Protein AF-A0A9W6UEJ6-F1 (afdb_monomer)

Nearest PDB structures (foldseek):
  8pv3-assembly1_LR  TM=6.220E-01  e=6.316E+00  Thermochaetoides thermophila DSM 1495
  2fel-assembly1_B  TM=4.985E-01  e=8.757E+00  Agrobacterium tumefaciens
  2fen-assembly1_A  TM=4.969E-01  e=9.764E+00  Agrobacterium tumefaciens

Mean predicted aligned error: 10.29 Å

Solvent-accessible surface area (backbone atoms only — not comparable to full-atom 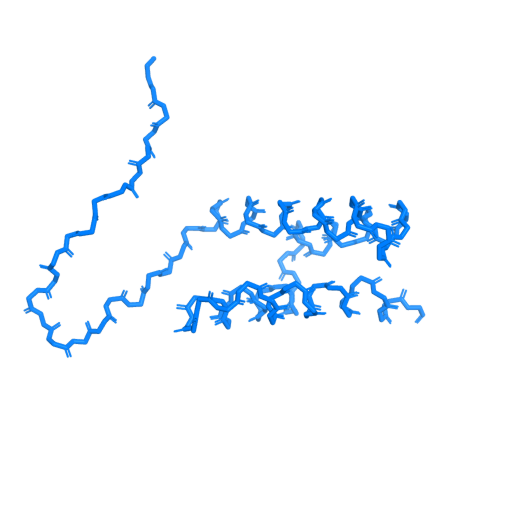values): 5547 Å² total; per-residue (Å²): 141,74,87,84,75,84,76,78,82,75,84,69,96,53,105,58,85,74,77,65,75,63,54,70,70,52,47,51,52,50,52,54,49,45,50,50,51,44,39,73,72,62,77,40,54,75,66,33,42,51,50,42,50,51,38,55,76,65,65,30,70,68,55,51,48,29,51,52,53,26,58,72,70,66,40,63,66,62,30,47,52,46,51,50,48,58,32,65,64,78,118

Radius of gyration: 14.78 Å; Cα contacts (8 Å, |Δi|>4): 66; chains: 1; bounding box: 44×32×36 Å

Sequence (91 aa):
MGVLVLLEGELGKDGLPKKRSLSQRARYALALKAASRIAADKLISAEEKARLKDLILSDDEKVVAALECYELDEDIEEMLDTLYRVAKVST

pLDDT: mean 75.37, std 17.99, range [37.06, 90.19]

Foldseek 3Di:
DDPPPPPPPPDDPDPDPPLCDDDLVRLLVLQLVLLVVCVVVVLDDPQLSVVLNVCSVVVPPQSVVLSSVCSVPVDSPSSSVSSSCVSVVPD

Organism: NCBI:txid2077276

Structure (mmCIF, N/CA/C/O backbone):
data_AF-A0A9W6UEJ6-F1
#
_entry.id   AF-A0A9W6UEJ6-F1
#
loop_
_atom_site.group_PDB
_atom_site.id
_atom_site.type_symbol
_atom_site.label_atom_id
_atom_site.label_alt_id
_atom_site.label_comp_id
_atom_site.label_asym_id
_atom_site.label_entity_id
_atom_site.label_seq_id
_atom_site.pdbx_PDB_ins_code
_atom_site.Cartn_x
_atom_site.Cartn_y
_atom_site.Cartn_z
_atom_site.occupancy
_atom_site.B_iso_or_equiv
_atom_site.auth_seq_id
_atom_site.auth_comp_id
_atom_site.auth_asym_id
_atom_site.auth_atom_id
_atom_site.pdbx_PDB_model_num
ATOM 1 N N . MET A 1 1 ? 26.798 -10.046 7.762 1.00 37.06 1 MET A N 1
ATOM 2 C CA . MET A 1 1 ? 26.838 -9.882 6.292 1.00 37.06 1 MET A CA 1
ATOM 3 C C . MET A 1 1 ? 25.665 -10.655 5.739 1.00 37.06 1 MET A C 1
ATOM 5 O O . MET A 1 1 ? 25.511 -11.792 6.135 1.00 37.06 1 MET A O 1
ATOM 9 N N . GLY A 1 2 ? 24.745 -10.162 4.938 1.00 42.59 2 GLY A N 1
ATOM 10 C CA . GLY A 1 2 ? 24.553 -8.939 4.174 1.00 42.59 2 GLY A CA 1
ATOM 11 C C . GLY A 1 2 ? 23.292 -9.269 3.368 1.00 42.59 2 GLY A C 1
ATOM 12 O O . GLY A 1 2 ? 23.150 -10.402 2.912 1.00 42.59 2 GLY A O 1
ATOM 13 N N . VAL A 1 3 ? 22.324 -8.358 3.333 1.00 40.03 3 VAL A N 1
ATOM 14 C CA . VAL A 1 3 ? 21.013 -8.555 2.698 1.00 40.03 3 VAL A CA 1
ATOM 15 C C . VAL A 1 3 ? 21.214 -9.082 1.276 1.00 40.03 3 VAL A C 1
ATOM 17 O O . VAL A 1 3 ? 21.865 -8.422 0.471 1.00 40.03 3 VAL A O 1
ATOM 20 N N . LEU A 1 4 ? 20.692 -10.277 0.985 1.00 38.47 4 LEU A N 1
ATOM 21 C CA . LEU A 1 4 ? 20.751 -10.877 -0.344 1.00 38.47 4 LEU A CA 1
ATOM 22 C C . LEU A 1 4 ? 19.774 -10.108 -1.242 1.00 38.47 4 LEU A C 1
ATOM 24 O O . LEU A 1 4 ? 18.586 -10.416 -1.328 1.00 38.47 4 LEU A O 1
ATOM 28 N N . VAL A 1 5 ? 20.275 -9.032 -1.839 1.00 47.47 5 VAL A N 1
ATOM 29 C CA . VAL A 1 5 ? 19.626 -8.323 -2.936 1.00 47.47 5 VAL A CA 1
ATOM 30 C C . VAL A 1 5 ? 19.719 -9.263 -4.141 1.00 47.47 5 VAL A C 1
ATOM 32 O O . VAL A 1 5 ? 20.740 -9.293 -4.821 1.00 47.47 5 VAL A O 1
ATOM 35 N N . LEU A 1 6 ? 18.708 -10.109 -4.366 1.00 43.38 6 LEU A N 1
ATOM 36 C CA . LEU A 1 6 ? 18.618 -10.889 -5.605 1.00 43.38 6 LEU A CA 1
ATOM 37 C C . LEU A 1 6 ? 18.252 -9.936 -6.747 1.00 43.38 6 LEU A C 1
ATOM 39 O O . LEU A 1 6 ? 17.083 -9.753 -7.079 1.00 43.38 6 LEU A O 1
ATOM 43 N N . LEU A 1 7 ? 19.280 -9.321 -7.326 1.00 50.94 7 LEU A N 1
ATOM 44 C CA . LEU A 1 7 ? 19.219 -8.594 -8.593 1.00 50.94 7 LEU A CA 1
ATOM 45 C C . LEU A 1 7 ? 19.798 -9.431 -9.746 1.00 50.94 7 LEU A C 1
ATOM 47 O O . LEU A 1 7 ? 20.137 -8.891 -10.786 1.00 50.94 7 LEU A O 1
ATOM 51 N N . GLU A 1 8 ? 19.876 -10.754 -9.607 1.00 42.66 8 GLU A N 1
ATOM 52 C CA . GLU A 1 8 ? 20.321 -11.617 -10.704 1.00 42.66 8 GLU A CA 1
ATOM 53 C C . GLU A 1 8 ? 19.126 -11.968 -11.595 1.00 42.66 8 GLU A C 1
ATOM 55 O O . GLU A 1 8 ? 18.385 -12.930 -11.373 1.00 42.66 8 GLU A O 1
ATOM 60 N N . GLY A 1 9 ? 18.914 -11.117 -12.599 1.00 43.94 9 GLY A N 1
ATOM 61 C CA . GLY A 1 9 ? 18.126 -11.438 -13.781 1.00 43.94 9 GLY A CA 1
ATOM 62 C C . GLY A 1 9 ? 18.866 -12.464 -14.633 1.00 43.94 9 GLY A C 1
ATOM 63 O O . GLY A 1 9 ? 19.472 -12.115 -15.638 1.00 43.94 9 GLY A O 1
ATOM 64 N N . GLU A 1 10 ? 18.816 -13.729 -14.224 1.00 41.38 10 GLU A N 1
ATOM 65 C CA . GLU A 1 10 ? 19.296 -14.853 -15.028 1.00 41.38 10 GLU A CA 1
ATOM 66 C C . GLU A 1 10 ? 18.373 -15.049 -16.243 1.00 41.38 10 GLU A C 1
ATOM 68 O O . GLU A 1 10 ? 17.200 -15.421 -16.108 1.00 41.38 10 GLU A O 1
ATOM 73 N N . LEU A 1 11 ? 18.929 -14.788 -17.432 1.00 42.25 11 LEU A N 1
ATOM 74 C CA . LEU A 1 11 ? 18.351 -15.051 -18.750 1.00 42.25 11 LEU A CA 1
ATOM 75 C C . LEU A 1 11 ? 17.999 -16.541 -18.890 1.00 42.25 11 LEU A C 1
ATOM 77 O O . LEU A 1 11 ? 18.834 -17.393 -19.198 1.00 42.25 11 LEU A O 1
ATOM 81 N N . GLY A 1 12 ? 16.720 -16.846 -18.670 1.00 40.94 12 GLY A N 1
ATOM 82 C CA . GLY A 1 12 ? 16.121 -18.135 -18.980 1.00 40.94 12 GLY A CA 1
ATOM 83 C C . GLY A 1 12 ? 16.039 -18.335 -20.491 1.00 40.94 12 GLY A C 1
ATOM 84 O O . GLY A 1 12 ? 15.372 -17.593 -21.202 1.00 40.94 12 GLY A O 1
ATOM 85 N N . LYS A 1 13 ? 16.735 -19.361 -20.961 1.00 47.09 13 LYS A N 1
ATOM 86 C CA . LYS A 1 13 ? 16.799 -19.868 -22.334 1.00 47.09 13 LYS A CA 1
ATOM 87 C C . LYS A 1 13 ? 15.527 -20.628 -22.742 1.00 47.09 13 LYS A C 1
ATOM 89 O O . LYS A 1 13 ? 15.612 -21.761 -23.169 1.00 47.09 13 LYS A O 1
ATOM 94 N N . ASP A 1 14 ? 14.371 -19.996 -22.615 1.00 43.81 14 ASP A N 1
ATOM 95 C CA . ASP A 1 14 ? 13.095 -20.435 -23.184 1.00 43.81 14 ASP A CA 1
ATOM 96 C C . ASP A 1 14 ? 12.284 -19.154 -23.381 1.00 43.81 14 ASP A C 1
ATOM 98 O O . ASP A 1 14 ? 12.140 -18.381 -22.440 1.00 43.81 14 ASP A O 1
ATOM 102 N N . GLY A 1 15 ? 11.834 -18.867 -24.603 1.00 46.31 15 GLY A N 1
ATOM 103 C CA . GLY A 1 15 ? 11.259 -17.579 -25.022 1.00 46.31 15 GLY A CA 1
ATOM 104 C C . GLY A 1 15 ? 9.902 -17.199 -24.409 1.00 46.31 15 GLY A C 1
ATOM 105 O O . GLY A 1 15 ? 9.056 -16.666 -25.121 1.00 46.31 15 GLY A O 1
ATOM 106 N N . LEU A 1 16 ? 9.682 -17.450 -23.118 1.00 45.22 16 LEU A N 1
ATOM 107 C CA . LEU A 1 16 ? 8.600 -16.892 -22.312 1.00 45.22 16 LEU A CA 1
ATOM 108 C C . LEU A 1 16 ? 9.207 -16.070 -21.160 1.00 45.22 16 LEU A C 1
ATOM 110 O O . LEU A 1 16 ? 10.096 -16.574 -20.467 1.00 45.22 16 LEU A O 1
ATOM 114 N N . PRO A 1 1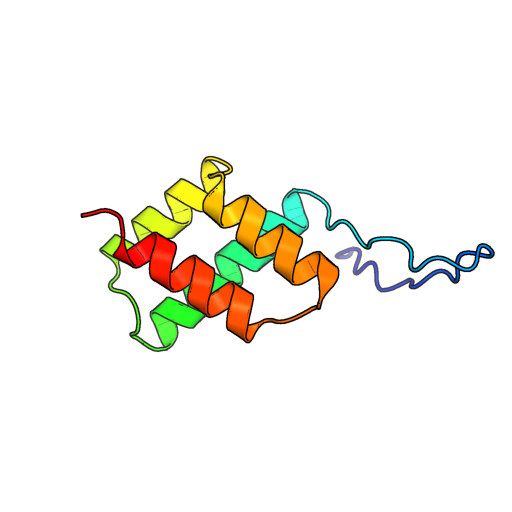7 ? 8.728 -14.839 -20.896 1.00 43.44 17 PRO A N 1
ATOM 115 C CA . PRO A 1 17 ? 9.157 -14.082 -19.728 1.00 43.44 17 PRO A CA 1
ATOM 116 C C . PRO A 1 17 ? 8.867 -14.917 -18.480 1.00 43.44 17 PRO A C 1
ATOM 118 O O . PRO A 1 17 ? 7.729 -15.307 -18.212 1.00 43.44 17 PRO A O 1
ATOM 121 N N . LYS A 1 18 ? 9.927 -15.253 -17.743 1.00 44.84 18 LYS A N 1
ATOM 122 C CA . LYS A 1 18 ? 9.863 -15.987 -16.482 1.00 44.84 18 LYS A CA 1
ATOM 123 C C . LYS A 1 18 ? 9.025 -15.142 -15.528 1.00 44.84 18 LYS A C 1
ATOM 125 O O . LYS A 1 18 ? 9.551 -14.176 -14.981 1.00 44.84 18 LYS A O 1
ATOM 130 N N . LYS A 1 19 ? 7.728 -15.468 -15.402 1.00 48.31 19 LYS A N 1
ATOM 131 C CA . LYS A 1 19 ? 6.782 -14.810 -14.489 1.00 48.31 19 LYS A CA 1
ATOM 132 C C . LYS A 1 19 ? 7.484 -14.672 -13.152 1.00 48.31 19 LYS A C 1
ATOM 134 O O . LYS A 1 19 ? 7.807 -15.668 -12.502 1.00 48.31 19 LYS A O 1
ATOM 139 N N . ARG A 1 20 ? 7.853 -13.441 -12.824 1.00 53.53 20 ARG A N 1
ATOM 140 C CA . ARG A 1 20 ? 8.799 -13.130 -11.763 1.00 53.53 20 ARG A CA 1
ATOM 141 C C . ARG A 1 20 ? 8.010 -13.111 -10.462 1.00 53.53 20 ARG A C 1
ATOM 143 O O . ARG A 1 20 ? 7.860 -12.067 -9.849 1.00 53.53 20 ARG A O 1
ATOM 150 N N . SER A 1 21 ? 7.450 -14.264 -10.088 1.00 57.00 21 SER A N 1
ATOM 151 C CA . SER A 1 21 ? 6.663 -14.405 -8.870 1.00 57.00 21 SER A CA 1
ATOM 152 C C . SER A 1 21 ? 7.559 -14.066 -7.687 1.00 57.00 21 SER A C 1
ATOM 154 O O . SER A 1 21 ? 8.517 -14.776 -7.366 1.00 57.00 21 SER A O 1
ATOM 156 N N . LEU A 1 22 ? 7.275 -12.928 -7.075 1.00 66.31 22 LEU A N 1
ATOM 157 C CA . LEU A 1 22 ? 7.893 -12.463 -5.859 1.00 66.31 22 LEU A CA 1
ATOM 158 C C . LEU A 1 22 ? 7.626 -13.509 -4.780 1.00 66.31 22 LEU A C 1
ATOM 160 O O . LEU A 1 22 ? 6.507 -13.989 -4.602 1.00 66.31 22 LEU A O 1
ATOM 164 N N . SER A 1 23 ? 8.659 -13.859 -4.014 1.00 78.06 23 SER A N 1
ATOM 165 C CA . SER A 1 23 ? 8.454 -14.667 -2.814 1.00 78.06 23 SER A CA 1
ATOM 166 C C . SER A 1 23 ? 7.415 -13.997 -1.918 1.00 78.06 23 SER A C 1
ATOM 168 O O . SER A 1 23 ? 7.373 -12.768 -1.841 1.00 78.06 23 SER A O 1
ATOM 170 N N . GLN A 1 24 ? 6.643 -14.787 -1.173 1.00 75.06 24 GLN A N 1
ATOM 171 C CA . GLN A 1 24 ? 5.613 -14.284 -0.261 1.00 75.06 24 GLN A CA 1
ATOM 172 C C . GLN A 1 24 ? 6.142 -13.119 0.600 1.00 75.06 24 GLN A C 1
ATOM 174 O O . GLN A 1 24 ? 5.559 -12.042 0.638 1.00 75.06 24 GLN A O 1
ATOM 179 N N . ARG A 1 25 ? 7.358 -13.240 1.148 1.00 77.12 25 ARG A N 1
ATOM 180 C CA . ARG A 1 25 ? 8.024 -12.160 1.900 1.00 77.12 25 ARG A CA 1
ATOM 181 C C . ARG A 1 25 ? 8.224 -10.850 1.116 1.00 77.12 25 ARG A C 1
ATOM 183 O O . ARG A 1 25 ? 8.112 -9.774 1.699 1.00 77.12 25 ARG A O 1
ATOM 190 N N . ALA A 1 26 ? 8.558 -10.925 -0.169 1.00 82.00 26 ALA A N 1
ATOM 191 C CA . ALA A 1 26 ? 8.736 -9.756 -1.026 1.00 82.00 26 ALA A CA 1
ATOM 192 C C . ALA A 1 26 ? 7.390 -9.097 -1.359 1.00 82.00 26 ALA A C 1
ATOM 194 O O . ALA A 1 26 ? 7.290 -7.875 -1.272 1.00 82.00 26 ALA A O 1
ATOM 195 N N . ARG A 1 27 ? 6.350 -9.899 -1.622 1.00 82.31 27 ARG A N 1
ATOM 196 C CA . ARG A 1 27 ? 4.960 -9.438 -1.785 1.00 82.31 27 ARG A CA 1
ATOM 197 C C . ARG A 1 27 ? 4.478 -8.657 -0.560 1.00 82.31 27 ARG A C 1
ATOM 199 O O . ARG A 1 27 ? 4.057 -7.509 -0.677 1.00 82.31 27 ARG A O 1
ATOM 206 N N . TYR A 1 28 ? 4.684 -9.222 0.628 1.00 83.06 28 TYR A N 1
ATOM 207 C CA . TYR A 1 28 ? 4.403 -8.568 1.907 1.00 83.06 28 TYR A CA 1
ATOM 208 C C . TYR A 1 28 ? 5.137 -7.233 2.076 1.00 83.06 28 TYR A C 1
ATOM 210 O O . TYR A 1 28 ? 4.538 -6.218 2.438 1.00 83.06 28 TYR A O 1
ATOM 218 N N . ALA A 1 29 ? 6.445 -7.215 1.813 1.00 87.00 29 ALA A N 1
ATOM 219 C CA . ALA A 1 29 ? 7.246 -6.001 1.929 1.00 87.00 29 ALA A CA 1
ATOM 220 C C . ALA A 1 29 ? 6.782 -4.912 0.948 1.00 87.00 29 ALA A C 1
ATOM 222 O O . ALA A 1 29 ? 6.727 -3.736 1.318 1.00 87.00 29 ALA A O 1
ATOM 223 N N . LEU A 1 30 ? 6.424 -5.304 -0.277 1.00 86.25 30 LEU A N 1
ATOM 224 C CA . LEU A 1 30 ? 5.916 -4.404 -1.304 1.00 86.25 30 LEU A CA 1
ATOM 225 C C . LEU A 1 30 ? 4.578 -3.791 -0.885 1.00 86.25 30 LEU A C 1
ATOM 227 O O . LEU A 1 30 ? 4.457 -2.566 -0.861 1.00 86.25 30 LEU A O 1
ATOM 231 N N . ALA A 1 31 ? 3.622 -4.613 -0.451 1.00 86.75 31 ALA A N 1
ATOM 232 C CA . ALA A 1 31 ? 2.311 -4.147 -0.011 1.00 86.75 31 ALA A CA 1
ATOM 233 C C . ALA A 1 31 ? 2.402 -3.220 1.216 1.00 86.75 31 ALA A C 1
ATOM 235 O O . ALA A 1 31 ? 1.760 -2.172 1.266 1.00 86.75 31 ALA A O 1
ATOM 236 N N . LEU A 1 32 ? 3.269 -3.530 2.187 1.00 88.12 32 LEU A N 1
ATOM 237 C CA . LEU A 1 32 ? 3.504 -2.664 3.353 1.00 88.12 32 LEU A CA 1
ATOM 238 C C . LEU A 1 32 ? 4.132 -1.316 2.973 1.00 88.12 32 LEU A C 1
ATOM 240 O O . LEU A 1 32 ? 3.808 -0.276 3.568 1.00 88.12 32 LEU A O 1
ATOM 244 N N . LYS A 1 33 ? 5.038 -1.324 1.990 1.00 88.81 33 LYS A N 1
ATOM 245 C CA . LYS A 1 33 ? 5.650 -0.109 1.447 1.00 88.81 33 LYS A CA 1
ATOM 246 C C . LYS A 1 33 ? 4.609 0.732 0.707 1.00 88.81 33 LYS A C 1
ATOM 248 O O . LYS A 1 33 ? 4.544 1.937 0.948 1.00 88.81 33 LYS A O 1
ATOM 253 N N . ALA A 1 34 ? 3.759 0.098 -0.097 1.00 87.38 34 ALA A N 1
ATOM 254 C CA . ALA A 1 34 ? 2.637 0.725 -0.788 1.00 87.38 34 ALA A CA 1
ATOM 255 C C . ALA A 1 34 ? 1.639 1.351 0.201 1.00 87.38 34 ALA A C 1
ATOM 257 O O . ALA A 1 34 ? 1.388 2.551 0.143 1.00 87.38 34 ALA A O 1
ATOM 258 N N . ALA A 1 35 ? 1.188 0.605 1.211 1.00 86.94 35 ALA A N 1
ATOM 259 C CA . ALA A 1 35 ? 0.317 1.117 2.272 1.00 86.94 35 ALA A CA 1
ATOM 260 C C . ALA A 1 35 ? 0.925 2.327 3.006 1.00 86.94 35 ALA A C 1
ATOM 262 O O . ALA A 1 35 ? 0.233 3.278 3.374 1.00 86.94 35 ALA A O 1
ATOM 263 N N . SER A 1 36 ? 2.243 2.316 3.223 1.00 86.31 36 SER A N 1
ATOM 264 C CA . SER A 1 36 ? 2.943 3.453 3.827 1.00 86.31 36 SER A CA 1
ATOM 265 C C . SER A 1 36 ? 3.020 4.660 2.894 1.00 86.31 36 SER A C 1
ATOM 267 O O . SER A 1 36 ? 2.902 5.780 3.383 1.00 86.31 36 SER A O 1
ATOM 269 N N . ARG A 1 37 ? 3.173 4.443 1.583 1.00 87.00 37 ARG A N 1
ATOM 270 C CA . ARG A 1 37 ? 3.161 5.492 0.556 1.00 87.00 37 ARG A CA 1
ATOM 271 C C . ARG A 1 37 ? 1.792 6.166 0.471 1.00 87.00 37 ARG A C 1
ATOM 273 O O . ARG A 1 37 ? 1.734 7.382 0.593 1.00 87.00 37 ARG A O 1
ATOM 280 N N . ILE A 1 38 ? 0.717 5.384 0.367 1.00 86.50 38 ILE A N 1
ATOM 281 C CA . ILE A 1 38 ? -0.670 5.880 0.297 1.00 86.50 38 ILE A CA 1
ATOM 282 C C . ILE A 1 38 ? -1.010 6.705 1.551 1.00 86.50 38 ILE A C 1
ATOM 284 O O . ILE A 1 38 ? -1.586 7.787 1.467 1.00 86.50 38 ILE A O 1
ATOM 288 N N . ALA A 1 39 ? -0.594 6.237 2.732 1.00 84.88 39 ALA A N 1
ATOM 289 C CA . ALA A 1 39 ? -0.789 6.979 3.976 1.00 84.88 39 ALA A CA 1
ATOM 290 C C . ALA A 1 39 ? 0.059 8.261 4.062 1.00 84.88 39 ALA A C 1
ATOM 292 O O . ALA A 1 39 ? -0.395 9.258 4.617 1.00 84.88 39 ALA A O 1
ATOM 293 N N . ALA A 1 40 ? 1.291 8.247 3.539 1.00 85.44 40 ALA A N 1
ATOM 294 C CA . ALA A 1 40 ? 2.150 9.433 3.500 1.00 85.44 40 ALA A CA 1
ATOM 295 C C . ALA A 1 40 ? 1.573 10.524 2.589 1.00 85.44 40 ALA A C 1
ATOM 297 O O .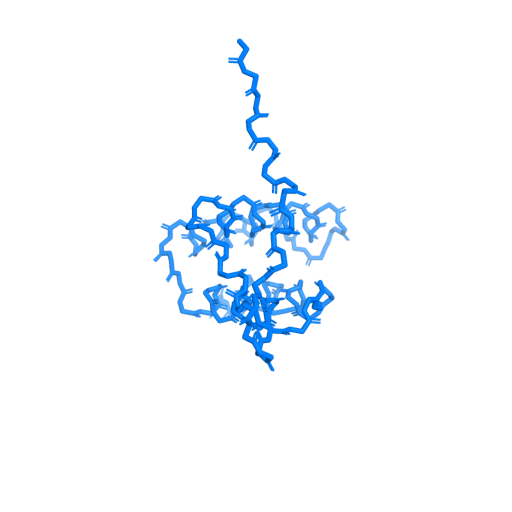 ALA A 1 40 ? 1.681 11.705 2.906 1.00 85.44 40 ALA A O 1
ATOM 298 N N . ASP A 1 41 ? 0.900 10.113 1.517 1.00 84.50 41 ASP A N 1
ATOM 299 C CA . ASP A 1 41 ? 0.189 10.992 0.589 1.00 84.50 41 ASP A CA 1
ATOM 300 C C . ASP A 1 41 ? -1.144 11.522 1.166 1.00 84.50 41 ASP A C 1
ATOM 302 O O . ASP A 1 41 ? -1.859 12.286 0.530 1.00 84.50 41 ASP A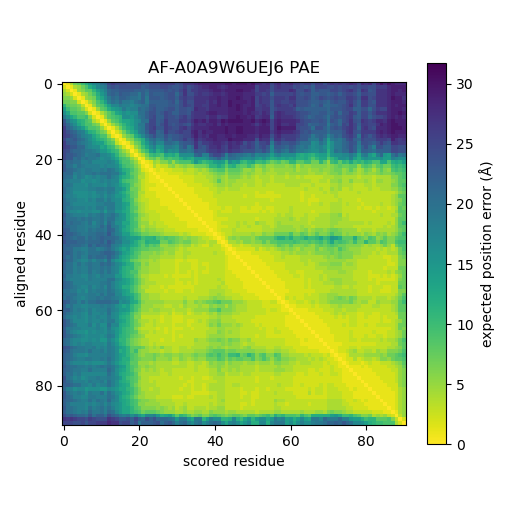 O 1
ATOM 306 N N . LYS A 1 42 ? -1.481 11.147 2.413 1.00 79.12 42 LYS A N 1
ATOM 307 C CA . LYS A 1 42 ? -2.747 11.462 3.100 1.00 79.12 42 LYS A CA 1
ATOM 308 C C . LYS A 1 42 ? -4.001 10.986 2.357 1.00 79.12 42 LYS A C 1
ATOM 310 O O . LYS A 1 42 ? -5.096 11.468 2.637 1.00 79.12 42 LYS A O 1
ATOM 315 N N . LEU A 1 43 ? -3.860 10.001 1.470 1.00 80.69 43 LEU A N 1
ATOM 316 C CA . LEU A 1 43 ? -4.988 9.375 0.779 1.00 80.69 43 LEU A CA 1
ATOM 317 C C . LEU A 1 43 ? -5.837 8.542 1.756 1.00 80.69 43 LEU A C 1
ATOM 319 O O . LEU A 1 43 ? -7.066 8.514 1.665 1.00 80.69 43 LEU A O 1
ATOM 323 N N . ILE A 1 44 ? -5.189 7.903 2.736 1.00 85.06 44 ILE A N 1
ATOM 324 C CA . ILE A 1 44 ? -5.848 7.090 3.767 1.00 85.06 44 ILE A CA 1
ATOM 325 C C . ILE A 1 44 ? -5.521 7.568 5.183 1.00 85.06 44 ILE A C 1
ATOM 327 O O . ILE A 1 44 ? -4.403 8.005 5.471 1.00 85.06 44 ILE A O 1
ATOM 331 N N . SER A 1 45 ? -6.491 7.434 6.086 1.00 87.75 45 SER A N 1
ATOM 332 C CA . SER A 1 45 ? -6.328 7.695 7.520 1.00 87.75 45 SER A CA 1
ATOM 333 C C . SER A 1 45 ? -5.515 6.600 8.221 1.00 87.75 45 SER A C 1
ATOM 335 O O . SER A 1 45 ? -5.302 5.508 7.691 1.00 87.75 45 SER A O 1
ATOM 337 N N . ALA A 1 46 ? -5.073 6.862 9.455 1.00 85.88 46 ALA A N 1
ATOM 338 C CA . ALA A 1 46 ? -4.327 5.882 10.249 1.00 85.88 46 ALA A CA 1
ATOM 339 C C . ALA A 1 46 ? -5.114 4.575 10.476 1.00 85.88 46 ALA A C 1
ATOM 341 O O . ALA A 1 46 ? -4.524 3.496 10.428 1.00 85.88 46 ALA A O 1
ATOM 342 N N . GLU A 1 47 ? -6.435 4.666 10.659 1.00 86.88 47 GLU A N 1
ATOM 343 C CA . GLU A 1 47 ? -7.324 3.505 10.794 1.00 86.88 47 GLU A CA 1
ATOM 344 C C . GLU A 1 47 ? -7.407 2.685 9.501 1.00 86.88 47 GLU A C 1
ATOM 346 O O . GLU A 1 47 ? -7.241 1.469 9.528 1.00 86.88 47 GLU A O 1
ATOM 351 N N . GLU A 1 48 ? -7.583 3.345 8.355 1.00 88.44 48 GLU A N 1
ATOM 352 C CA . GLU A 1 48 ? -7.583 2.700 7.034 1.00 88.44 48 GLU A CA 1
ATOM 353 C C . GLU A 1 48 ? -6.239 2.022 6.747 1.00 88.44 48 GLU A C 1
ATOM 355 O O . GLU A 1 48 ? -6.194 0.893 6.265 1.00 88.44 48 GLU A O 1
ATOM 360 N N . LYS A 1 49 ? -5.126 2.667 7.117 1.00 87.25 49 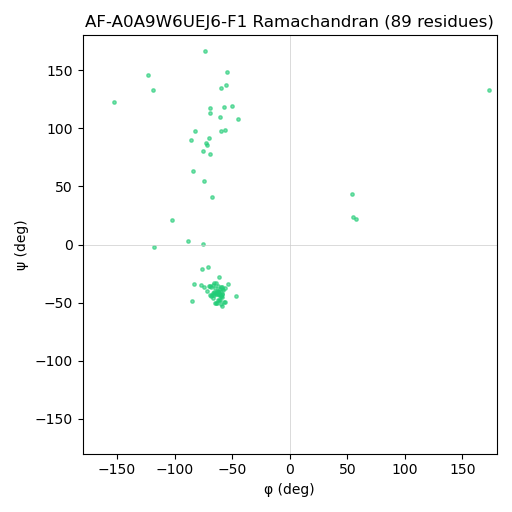LYS A N 1
ATOM 361 C CA . LYS A 1 49 ? -3.788 2.073 7.018 1.00 87.25 49 LYS A CA 1
ATOM 362 C C . LYS A 1 49 ? -3.649 0.830 7.898 1.00 87.25 49 LYS A C 1
ATOM 364 O O . LYS A 1 49 ? -3.020 -0.137 7.474 1.00 87.25 49 LYS A O 1
ATOM 369 N N . ALA A 1 50 ? -4.168 0.864 9.126 1.00 88.88 50 ALA A N 1
ATOM 370 C CA . ALA A 1 50 ? -4.124 -0.281 10.032 1.00 88.88 50 ALA A CA 1
ATOM 371 C C . ALA A 1 50 ? -4.933 -1.458 9.473 1.00 88.88 50 ALA A C 1
ATOM 373 O O . ALA A 1 50 ? -4.424 -2.574 9.452 1.00 88.88 50 ALA A O 1
ATOM 374 N N . ARG A 1 51 ? -6.123 -1.193 8.921 1.00 86.88 51 ARG A N 1
ATOM 375 C CA . ARG A 1 51 ? -6.930 -2.206 8.226 1.00 86.88 51 ARG A CA 1
ATOM 376 C C . ARG A 1 51 ? -6.217 -2.776 7.010 1.00 86.88 51 ARG A C 1
ATOM 378 O O . ARG A 1 51 ? -6.113 -3.986 6.887 1.00 86.88 51 ARG A O 1
ATOM 385 N N . LEU A 1 52 ? -5.653 -1.925 6.153 1.00 88.00 52 LEU A N 1
ATOM 386 C CA . LEU A 1 52 ? -4.906 -2.386 4.983 1.00 88.00 52 LEU A CA 1
ATOM 387 C C . LEU A 1 52 ? -3.729 -3.283 5.387 1.00 88.00 52 LEU A C 1
ATOM 389 O O . LEU A 1 52 ? -3.471 -4.285 4.733 1.00 88.00 52 LEU A O 1
ATOM 393 N N . LYS A 1 53 ? -3.035 -2.968 6.488 1.00 89.31 53 LYS A N 1
ATOM 394 C CA . LYS A 1 53 ? -1.999 -3.852 7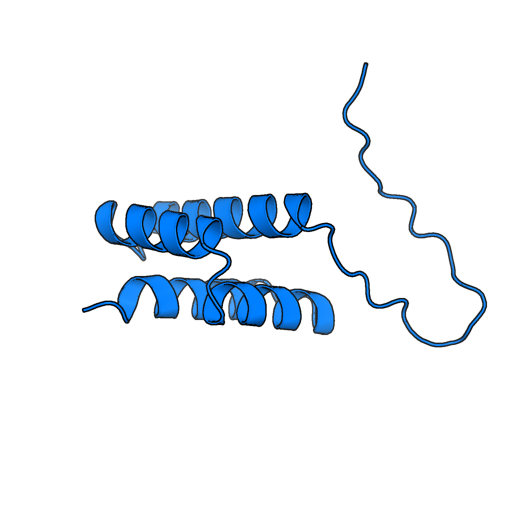.042 1.00 89.31 53 LYS A CA 1
ATOM 395 C C . LYS A 1 53 ? -2.550 -5.201 7.492 1.00 89.31 53 LYS A C 1
ATOM 397 O O . LYS A 1 53 ? -1.883 -6.201 7.262 1.00 89.31 53 LYS A O 1
ATOM 402 N N . ASP A 1 54 ? -3.709 -5.224 8.135 1.00 89.62 54 ASP A N 1
ATOM 403 C CA . ASP A 1 54 ? -4.349 -6.461 8.590 1.00 89.62 54 ASP A CA 1
ATOM 404 C C . ASP A 1 54 ? -4.764 -7.352 7.410 1.00 89.62 54 ASP A C 1
ATOM 406 O O . ASP A 1 54 ? -4.481 -8.547 7.403 1.00 89.62 54 ASP A O 1
ATOM 410 N N . LEU A 1 55 ? -5.306 -6.742 6.350 1.00 88.50 55 LEU A N 1
ATOM 411 C CA . LEU A 1 55 ? -5.629 -7.415 5.087 1.00 88.50 55 LEU A CA 1
ATOM 412 C C . LEU A 1 55 ? -4.381 -7.961 4.395 1.00 88.50 55 LEU A C 1
ATOM 414 O O . LEU A 1 55 ? -4.393 -9.079 3.890 1.00 88.50 55 LEU A O 1
ATOM 418 N N . ILE A 1 56 ? -3.280 -7.202 4.421 1.00 88.31 56 ILE A N 1
ATOM 419 C CA . ILE A 1 56 ? -1.987 -7.690 3.942 1.00 88.31 56 ILE A CA 1
ATOM 420 C C . ILE A 1 56 ? -1.583 -8.932 4.744 1.00 88.31 56 ILE A C 1
ATOM 422 O O . ILE A 1 56 ? -1.312 -9.955 4.134 1.00 88.31 56 ILE A O 1
ATOM 426 N N . LEU A 1 57 ? -1.578 -8.858 6.083 1.00 86.06 57 LEU A N 1
ATOM 427 C CA . LEU A 1 57 ? -1.210 -9.961 6.991 1.00 86.06 57 LEU A CA 1
ATOM 428 C C . LEU A 1 57 ? -2.112 -11.196 6.876 1.00 86.06 57 LEU A C 1
ATOM 430 O O . LEU A 1 57 ? -1.645 -12.299 7.150 1.00 86.06 57 LEU A O 1
ATOM 434 N N . SER A 1 58 ? -3.368 -11.006 6.482 1.00 86.94 58 SER A N 1
ATOM 435 C CA . SER A 1 58 ? -4.342 -12.081 6.280 1.00 86.94 58 SER A CA 1
ATOM 436 C C . SER A 1 58 ? -4.320 -12.673 4.867 1.00 86.94 58 SER A C 1
ATOM 438 O O . SER A 1 58 ? -5.130 -13.553 4.592 1.00 86.94 58 SER A O 1
ATOM 440 N N . ASP A 1 59 ? -3.409 -12.230 3.986 1.00 83.25 59 ASP A N 1
ATOM 441 C CA . ASP A 1 59 ? -3.353 -12.655 2.576 1.00 83.25 59 ASP A CA 1
ATOM 442 C C . ASP A 1 59 ? -4.722 -12.442 1.877 1.00 83.25 59 ASP A C 1
ATOM 444 O O . ASP A 1 59 ? -5.231 -13.308 1.165 1.00 83.25 59 ASP A O 1
ATOM 448 N N . ASP A 1 60 ? -5.352 -11.282 2.118 1.00 88.88 60 ASP A N 1
ATOM 449 C CA . ASP A 1 60 ? -6.663 -10.951 1.548 1.00 88.88 60 ASP A CA 1
ATOM 450 C C . ASP A 1 60 ? -6.648 -11.054 0.017 1.00 88.88 60 ASP A C 1
ATOM 452 O O . ASP A 1 60 ? -5.725 -10.567 -0.645 1.00 88.88 60 ASP A O 1
ATOM 456 N N . GLU A 1 61 ? -7.705 -11.642 -0.548 1.00 87.44 61 GLU A N 1
ATOM 457 C CA . GLU A 1 61 ? -7.815 -11.919 -1.983 1.00 87.44 61 GLU A CA 1
ATOM 458 C C . GLU A 1 61 ? -7.578 -10.673 -2.847 1.00 87.44 61 GLU A C 1
ATOM 460 O O . GLU A 1 61 ? -6.971 -10.764 -3.914 1.00 87.44 61 GLU A O 1
ATOM 465 N N . LYS A 1 62 ? -7.980 -9.487 -2.374 1.00 86.69 62 LYS A N 1
ATOM 466 C CA . LYS A 1 62 ? -7.827 -8.241 -3.130 1.00 86.69 62 LYS A CA 1
ATOM 467 C C . LYS A 1 62 ? -6.395 -7.726 -3.088 1.00 86.69 62 LYS A C 1
ATOM 469 O O . LYS A 1 62 ? -5.921 -7.154 -4.066 1.00 86.69 62 LYS A O 1
ATOM 474 N N . VAL A 1 63 ? -5.703 -7.917 -1.963 1.00 88.31 63 VAL A N 1
ATOM 475 C CA . VAL A 1 63 ? -4.282 -7.568 -1.827 1.00 88.31 63 VAL A CA 1
ATOM 476 C C . VAL A 1 63 ? -3.438 -8.501 -2.690 1.00 88.31 63 VAL A C 1
ATOM 478 O O . VAL A 1 63 ? -2.555 -8.030 -3.405 1.00 88.31 63 VAL A O 1
ATOM 481 N N . VAL A 1 64 ? -3.730 -9.803 -2.657 1.00 86.88 64 VAL A N 1
ATOM 482 C CA . VAL A 1 64 ? -3.060 -10.798 -3.501 1.00 86.88 64 VAL A CA 1
ATOM 483 C C . VAL A 1 64 ? -3.284 -10.476 -4.976 1.00 86.88 64 VAL A C 1
ATOM 485 O O . VAL A 1 64 ? -2.307 -10.371 -5.711 1.00 86.88 64 VAL A O 1
ATOM 488 N N . ALA A 1 65 ? -4.526 -10.196 -5.384 1.00 88.81 65 ALA A N 1
ATOM 489 C CA . ALA A 1 65 ? -4.843 -9.816 -6.759 1.00 88.81 65 ALA A CA 1
ATOM 490 C C . ALA A 1 65 ? -4.098 -8.547 -7.210 1.00 88.81 65 ALA A C 1
ATOM 492 O O . ALA A 1 65 ? -3.548 -8.518 -8.308 1.00 88.81 65 ALA A O 1
ATOM 493 N N . ALA A 1 66 ? -4.010 -7.519 -6.356 1.00 88.88 66 ALA A N 1
ATOM 494 C CA . ALA A 1 66 ? -3.257 -6.300 -6.664 1.00 88.88 66 ALA A CA 1
ATOM 495 C C . ALA A 1 66 ? -1.765 -6.583 -6.911 1.00 88.88 66 ALA A C 1
ATOM 497 O O . ALA A 1 66 ? -1.144 -5.979 -7.785 1.00 88.88 66 ALA A O 1
ATOM 498 N N . LEU A 1 67 ? -1.188 -7.506 -6.139 1.00 86.38 67 LEU A N 1
ATOM 499 C CA . LEU A 1 67 ? 0.209 -7.909 -6.276 1.00 86.38 67 LEU A CA 1
ATOM 500 C C . LEU A 1 67 ? 0.426 -8.795 -7.506 1.00 86.38 67 LEU A C 1
ATOM 502 O O . LEU A 1 67 ? 1.451 -8.652 -8.161 1.00 86.38 67 LEU A O 1
ATOM 506 N N . GLU A 1 68 ? -0.522 -9.669 -7.843 1.00 86.12 68 GLU A N 1
ATOM 507 C CA . GLU A 1 68 ? -0.461 -10.476 -9.066 1.00 86.12 68 GLU A CA 1
ATOM 508 C C . GLU A 1 68 ? -0.575 -9.611 -10.326 1.00 86.12 68 GLU A C 1
ATOM 510 O O . GLU A 1 68 ? 0.206 -9.810 -11.253 1.00 86.12 68 GLU A O 1
ATOM 515 N N . CYS A 1 69 ? -1.468 -8.613 -10.354 1.00 86.56 69 CYS A N 1
ATOM 516 C CA . CYS A 1 69 ? -1.514 -7.630 -11.445 1.00 86.56 69 CYS A CA 1
ATOM 517 C C . CYS A 1 69 ? -0.187 -6.874 -11.568 1.00 86.56 69 CYS A C 1
ATOM 519 O O . CYS A 1 69 ? 0.365 -6.758 -12.661 1.00 86.56 69 CYS A O 1
ATOM 521 N N . TYR A 1 70 ? 0.382 -6.437 -10.441 1.00 85.75 70 TYR A N 1
ATOM 522 C CA . TYR A 1 70 ? 1.699 -5.805 -10.438 1.00 85.75 70 TYR A CA 1
ATOM 523 C C . TYR A 1 70 ? 2.798 -6.727 -10.992 1.00 85.75 70 TYR A C 1
ATOM 525 O O . TYR A 1 70 ? 3.707 -6.271 -11.672 1.00 85.75 70 TYR A O 1
ATOM 533 N N . GLU A 1 71 ? 2.743 -8.031 -10.733 1.00 82.56 71 GLU A N 1
ATOM 534 C CA . GLU A 1 71 ? 3.716 -8.984 -11.281 1.00 82.56 71 GLU A CA 1
ATOM 535 C C . GLU A 1 71 ? 3.562 -9.228 -12.789 1.00 82.56 71 GLU A C 1
ATOM 537 O O . GLU A 1 71 ? 4.500 -9.735 -13.413 1.00 82.56 71 GLU A O 1
ATOM 542 N N . LEU A 1 72 ? 2.397 -8.917 -13.364 1.00 82.19 72 LEU A N 1
ATOM 543 C CA . LEU A 1 72 ? 2.117 -9.087 -14.788 1.00 82.19 72 LEU A CA 1
ATOM 544 C C . LEU A 1 72 ? 2.594 -7.886 -15.604 1.00 82.19 72 LEU A C 1
ATOM 546 O O . LEU A 1 72 ? 3.300 -8.080 -16.594 1.00 82.19 72 LEU A O 1
ATOM 550 N N . ASP A 1 73 ? 2.245 -6.679 -15.165 1.00 84.12 73 ASP A N 1
ATOM 551 C CA . ASP A 1 73 ? 2.426 -5.455 -15.953 1.00 84.12 73 ASP A CA 1
ATOM 552 C C . ASP A 1 73 ? 3.375 -4.436 -15.287 1.00 84.12 73 ASP A C 1
ATOM 554 O O . ASP A 1 73 ? 3.673 -3.394 -15.866 1.00 84.12 73 ASP A O 1
ATOM 558 N N . GLU A 1 74 ? 3.888 -4.736 -14.084 1.00 81.56 74 GLU A N 1
ATOM 559 C CA . GLU A 1 74 ? 4.776 -3.873 -13.275 1.00 81.56 74 GLU A CA 1
ATOM 560 C C . GLU A 1 74 ? 4.202 -2.469 -13.001 1.00 81.56 74 GLU A C 1
ATOM 562 O O . GLU A 1 74 ? 4.930 -1.526 -12.672 1.00 81.56 74 GLU A O 1
ATOM 567 N N . ASP A 1 75 ? 2.875 -2.340 -13.065 1.00 86.00 75 ASP A N 1
ATOM 568 C CA . ASP A 1 75 ? 2.171 -1.077 -12.886 1.00 86.00 75 ASP A CA 1
ATOM 569 C C . ASP A 1 75 ? 1.965 -0.752 -11.398 1.00 86.00 75 ASP A C 1
ATOM 571 O O . ASP A 1 75 ? 1.074 -1.255 -10.704 1.00 86.00 75 ASP A O 1
ATOM 575 N N . ILE A 1 76 ? 2.857 0.090 -10.874 1.00 84.19 76 ILE A N 1
ATOM 576 C CA . ILE A 1 76 ? 2.818 0.526 -9.474 1.00 84.19 76 ILE A CA 1
ATOM 577 C C . ILE A 1 76 ? 1.576 1.384 -9.205 1.00 84.19 76 ILE A C 1
ATOM 579 O O . ILE A 1 76 ? 1.047 1.336 -8.093 1.00 84.19 76 ILE A O 1
ATOM 583 N N . GLU A 1 77 ? 1.127 2.189 -10.171 1.00 87.56 77 GLU A N 1
ATOM 584 C CA . GLU A 1 77 ? 0.005 3.110 -9.974 1.00 87.56 77 GLU A CA 1
ATOM 585 C C . GLU A 1 77 ? -1.305 2.333 -9.823 1.00 87.56 77 GLU A C 1
ATOM 587 O O . GLU A 1 77 ? -2.059 2.589 -8.881 1.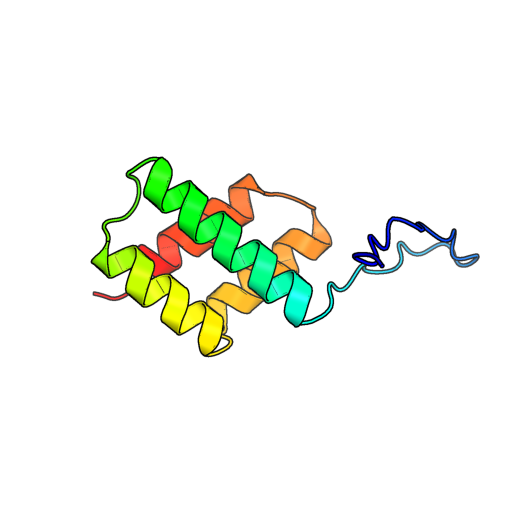00 87.56 77 GLU A O 1
ATOM 592 N N . GLU A 1 78 ? -1.522 1.316 -10.658 1.00 87.19 78 GLU A N 1
ATOM 593 C CA . GLU A 1 78 ? -2.692 0.439 -10.567 1.00 87.19 78 GLU A CA 1
ATOM 594 C C . GLU A 1 78 ? -2.698 -0.397 -9.277 1.00 87.19 78 GLU A C 1
ATOM 596 O O . GLU A 1 78 ? -3.729 -0.516 -8.600 1.00 87.19 78 GLU A O 1
ATOM 601 N N . MET A 1 79 ? -1.535 -0.916 -8.864 1.00 87.50 79 MET A N 1
ATOM 602 C CA . MET A 1 79 ? -1.394 -1.601 -7.575 1.00 87.50 79 MET A CA 1
ATOM 603 C C . MET A 1 79 ? -1.760 -0.670 -6.408 1.00 87.50 79 MET A C 1
ATOM 605 O O . MET A 1 79 ? -2.468 -1.074 -5.481 1.00 87.50 79 MET A O 1
ATOM 609 N N . LEU A 1 80 ? -1.283 0.580 -6.430 1.00 88.94 80 LEU A N 1
ATOM 610 C CA . LEU A 1 80 ? -1.579 1.568 -5.391 1.00 88.94 80 LEU A CA 1
ATOM 611 C C . LEU A 1 80 ? -3.063 1.949 -5.370 1.00 88.94 80 LEU A C 1
ATOM 613 O O . LEU A 1 80 ? -3.630 2.006 -4.278 1.00 88.94 80 LEU A O 1
ATOM 617 N N . ASP A 1 81 ? -3.694 2.167 -6.529 1.00 88.62 81 ASP A N 1
ATOM 618 C CA . ASP A 1 81 ? -5.134 2.456 -6.626 1.00 88.62 81 ASP A CA 1
ATOM 619 C C . ASP A 1 81 ? -5.966 1.292 -6.079 1.00 88.62 81 ASP A C 1
ATOM 621 O O . ASP A 1 81 ? -6.885 1.491 -5.280 1.00 88.62 81 ASP A O 1
ATOM 625 N N . THR A 1 82 ? -5.593 0.058 -6.422 1.00 90.19 82 THR A N 1
ATOM 626 C CA . THR A 1 82 ? -6.281 -1.141 -5.935 1.00 90.19 82 THR A CA 1
ATOM 627 C C . THR A 1 82 ? -6.169 -1.259 -4.415 1.00 90.19 82 THR A C 1
ATOM 629 O O . THR A 1 82 ? -7.186 -1.377 -3.730 1.00 90.19 82 THR A O 1
ATOM 632 N N . LEU A 1 83 ? -4.961 -1.142 -3.847 1.00 88.31 83 LEU A N 1
ATOM 633 C CA . LEU A 1 83 ? -4.754 -1.175 -2.391 1.00 88.31 83 LEU A CA 1
ATOM 634 C C . LEU A 1 83 ? -5.462 -0.016 -1.672 1.00 88.31 83 LEU A C 1
ATOM 636 O O . LEU A 1 83 ? -5.989 -0.193 -0.571 1.00 88.31 83 LEU A O 1
ATOM 640 N N . TYR A 1 84 ? -5.506 1.163 -2.293 1.00 89.12 84 TYR A N 1
ATOM 641 C CA . TYR A 1 84 ? -6.253 2.314 -1.796 1.00 89.12 84 TYR A CA 1
ATOM 642 C C . TYR A 1 84 ? -7.757 2.023 -1.732 1.00 89.12 84 TYR A C 1
ATOM 644 O O . TYR A 1 84 ? -8.380 2.237 -0.688 1.00 89.12 84 TYR A O 1
ATOM 652 N N . ARG A 1 85 ? -8.339 1.471 -2.804 1.00 87.12 85 ARG A N 1
ATOM 653 C CA . ARG A 1 85 ? -9.751 1.064 -2.826 1.00 87.12 85 ARG A CA 1
ATOM 654 C C . ARG A 1 85 ? -10.047 0.011 -1.776 1.00 87.12 85 ARG A C 1
ATOM 656 O O . ARG A 1 85 ? -11.056 0.126 -1.092 1.00 87.12 85 ARG A O 1
ATOM 663 N N . VAL A 1 86 ? -9.174 -0.979 -1.608 1.00 87.69 86 VAL A N 1
ATOM 664 C CA . VAL A 1 86 ? -9.315 -2.014 -0.573 1.00 87.69 86 VAL A CA 1
ATOM 665 C C . VAL A 1 86 ? -9.364 -1.389 0.822 1.00 87.69 86 VAL A C 1
ATOM 667 O O . VAL A 1 86 ? -10.255 -1.710 1.606 1.00 87.69 86 VAL A O 1
ATOM 670 N N . ALA A 1 87 ? -8.477 -0.433 1.111 1.00 86.25 87 ALA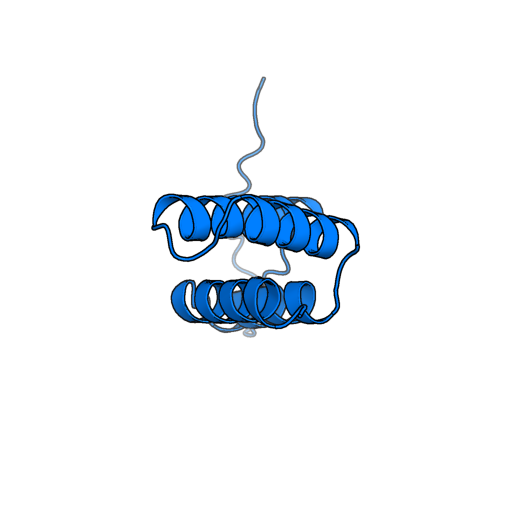 A N 1
ATOM 671 C CA . ALA A 1 87 ? -8.465 0.279 2.389 1.00 86.25 87 ALA A CA 1
ATOM 672 C C . ALA A 1 87 ? -9.737 1.121 2.634 1.00 86.25 87 ALA A C 1
ATOM 674 O O . ALA A 1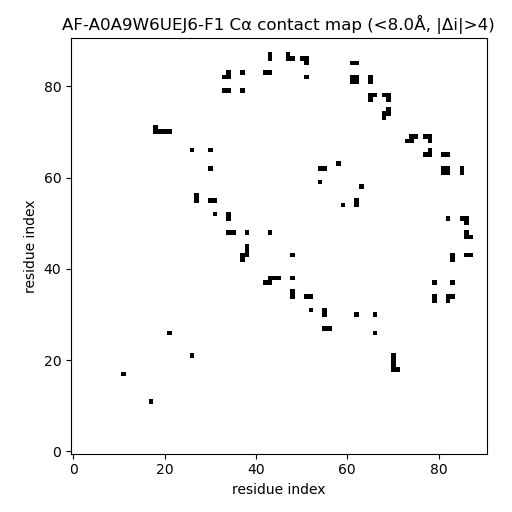 87 ? -10.171 1.249 3.782 1.00 86.25 87 ALA A O 1
ATOM 675 N N . LYS A 1 88 ? -10.321 1.675 1.562 1.00 83.81 88 LYS A N 1
ATOM 676 C CA . LYS A 1 88 ? -11.519 2.536 1.571 1.00 83.81 88 LYS A CA 1
ATOM 677 C C . LYS A 1 88 ? -12.846 1.769 1.603 1.00 83.81 88 LYS A C 1
ATOM 679 O O . LYS A 1 88 ? -13.812 2.264 2.170 1.00 83.81 88 LYS A O 1
ATOM 684 N N . VAL A 1 89 ? -12.915 0.599 0.964 1.00 76.25 89 VAL A N 1
ATOM 685 C CA . VAL A 1 89 ? -14.158 -0.167 0.732 1.00 76.25 89 VAL A CA 1
ATOM 686 C C . VAL A 1 89 ? -14.661 -0.906 1.974 1.00 76.25 89 VAL A C 1
ATOM 688 O O . VAL A 1 89 ? -15.846 -1.213 2.039 1.00 76.25 89 VAL A O 1
ATOM 691 N N . SER A 1 90 ? -13.819 -1.176 2.974 1.00 56.09 90 SER A N 1
ATOM 692 C CA . SER A 1 90 ? -14.291 -1.718 4.257 1.00 56.09 90 SER A CA 1
ATOM 693 C C . SER A 1 90 ? -14.968 -0.630 5.098 1.00 56.09 90 SER A C 1
ATOM 695 O O . SER A 1 90 ? -14.353 -0.074 6.012 1.00 56.09 90 SER A O 1
ATOM 697 N N . THR A 1 91 ? -16.230 -0.341 4.777 1.00 45.84 91 THR A N 1
ATOM 698 C CA . THR A 1 91 ? -17.199 0.367 5.624 1.00 45.84 91 THR A CA 1
ATOM 699 C C . THR A 1 91 ? -18.513 -0.393 5.692 1.00 45.84 91 THR A C 1
ATOM 701 O O . THR A 1 91 ? -18.788 -1.193 4.772 1.00 45.84 91 THR A O 1
#

Secondary structure (DSSP, 8-state):
------------SSSS-------HHHHHHHHHHHHHHHHHTTSS-HHHHHHHHHHHHTT-HHHHHHHHHHHHH--HHHHHHHHHHHHHH--